Protein AF-A0A2V6IGD4-F1 (afdb_monomer_lite)

Sequence (104 aa):
FHPGSVSILSLASFIYLVIIGAVVGYTAYIWLLRHCEPAKVATYAYVNPIVAVLLGAAFAGETITMRVLIAAALIIGSVAIVITAQQLKAKAEPAISAVIEPAD

Structure (mmCIF, N/CA/C/O backbone):
data_AF-A0A2V6IGD4-F1
#
_entry.id   AF-A0A2V6IGD4-F1
#
loop_
_atom_site.group_PDB
_atom_site.id
_atom_site.type_symbol
_atom_site.label_atom_id
_atom_site.label_alt_id
_atom_site.label_comp_id
_atom_site.label_asym_id
_atom_site.label_entity_id
_atom_site.label_seq_id
_atom_site.pdbx_PDB_ins_code
_atom_site.Cartn_x
_atom_site.Cart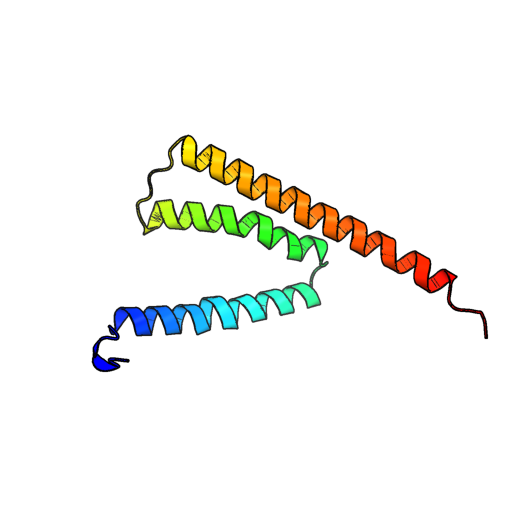n_y
_atom_site.Cartn_z
_atom_site.occupancy
_atom_site.B_iso_or_equiv
_atom_site.auth_seq_id
_atom_site.auth_comp_id
_atom_site.auth_asym_id
_atom_site.auth_atom_id
_atom_site.pdbx_PDB_model_num
ATOM 1 N N . PHE A 1 1 ? 6.502 -9.942 28.107 1.00 59.03 1 PHE A N 1
ATOM 2 C CA . PHE A 1 1 ? 5.393 -10.245 27.180 1.00 59.03 1 PHE A CA 1
ATOM 3 C C . PHE A 1 1 ? 4.205 -10.714 28.008 1.00 59.03 1 PHE A C 1
ATOM 5 O O . PHE A 1 1 ? 4.366 -11.684 28.734 1.00 59.03 1 PHE A O 1
ATOM 12 N N . HIS A 1 2 ? 3.057 -10.031 27.948 1.00 68.38 2 HIS A N 1
ATOM 13 C CA . HIS A 1 2 ? 1.816 -10.471 28.600 1.00 68.38 2 HIS A CA 1
ATOM 14 C C . HIS A 1 2 ? 0.866 -11.012 27.522 1.00 68.38 2 HIS A C 1
ATOM 16 O O . HIS A 1 2 ? 0.079 -10.250 26.974 1.00 68.38 2 HIS A O 1
ATOM 22 N N . PRO A 1 3 ? 0.942 -12.300 27.148 1.00 69.50 3 PRO A N 1
ATOM 23 C CA . PRO A 1 3 ? 0.105 -12.849 26.075 1.00 69.50 3 PRO A CA 1
ATOM 24 C C . PRO A 1 3 ? -1.408 -12.692 26.327 1.00 69.50 3 PRO A C 1
ATOM 26 O O . PRO A 1 3 ? -2.176 -12.640 25.375 1.00 69.50 3 PRO A O 1
ATOM 29 N N . GLY A 1 4 ? -1.835 -12.522 27.585 1.00 73.81 4 GLY A N 1
ATOM 30 C CA . GLY A 1 4 ? -3.231 -12.252 27.947 1.00 73.81 4 GLY A CA 1
ATOM 31 C C . GLY A 1 4 ? -3.744 -10.834 27.647 1.00 73.81 4 GLY A C 1
ATOM 32 O O . GLY A 1 4 ? -4.942 -10.609 27.757 1.00 73.81 4 GLY A O 1
ATOM 33 N N . SER A 1 5 ? -2.887 -9.877 27.263 1.00 80.25 5 SER A N 1
ATOM 34 C CA . SER A 1 5 ? -3.317 -8.515 26.893 1.00 80.25 5 SER A CA 1
ATOM 35 C C . SER A 1 5 ? -3.618 -8.349 25.399 1.00 80.25 5 SER A C 1
ATOM 37 O O . SER A 1 5 ? -3.920 -7.243 24.951 1.00 80.25 5 SER A O 1
ATOM 39 N N . VAL A 1 6 ? -3.509 -9.420 24.605 1.00 87.12 6 VAL A N 1
ATOM 40 C CA . VAL A 1 6 ? -3.869 -9.390 23.183 1.00 87.12 6 VAL A CA 1
ATOM 41 C C . VAL A 1 6 ? -5.388 -9.409 23.067 1.00 87.12 6 VAL A C 1
ATOM 43 O O . VAL A 1 6 ? -6.037 -10.405 23.377 1.00 87.12 6 VAL A O 1
ATOM 46 N N . SER A 1 7 ? -5.962 -8.296 22.613 1.00 92.75 7 SER A N 1
ATOM 47 C CA . SER A 1 7 ? -7.399 -8.230 22.360 1.00 92.75 7 SER A CA 1
ATOM 48 C C . SER A 1 7 ? -7.784 -9.101 21.157 1.00 92.75 7 SER A C 1
ATOM 50 O O . SER A 1 7 ? -7.024 -9.222 20.191 1.00 92.75 7 SER A O 1
ATOM 52 N N . ILE A 1 8 ? -8.997 -9.660 21.181 1.00 93.12 8 ILE A N 1
ATOM 53 C CA . ILE A 1 8 ? -9.571 -10.405 20.046 1.00 93.12 8 ILE A CA 1
ATOM 54 C C . ILE A 1 8 ? -9.583 -9.540 18.780 1.00 93.12 8 ILE A C 1
ATOM 56 O O . ILE A 1 8 ? -9.288 -10.035 17.696 1.00 93.12 8 ILE A O 1
ATOM 60 N N . LEU A 1 9 ? -9.859 -8.240 18.924 1.00 94.06 9 LEU A N 1
ATOM 61 C CA . LEU A 1 9 ? -9.841 -7.292 17.814 1.00 94.06 9 LEU A CA 1
ATOM 62 C C . LEU A 1 9 ? -8.446 -7.186 17.185 1.00 94.06 9 LEU A C 1
ATOM 64 O O . LEU A 1 9 ? -8.321 -7.266 15.969 1.00 94.06 9 LEU A O 1
ATOM 68 N N . SER A 1 10 ? -7.391 -7.057 17.994 1.00 94.38 10 SER A N 1
ATOM 69 C CA . SER A 1 10 ? -6.009 -6.995 17.497 1.00 94.38 10 SER A CA 1
ATOM 70 C C . SER A 1 10 ? -5.613 -8.274 16.761 1.00 94.38 10 SER A C 1
ATOM 72 O O . SER A 1 10 ? -4.988 -8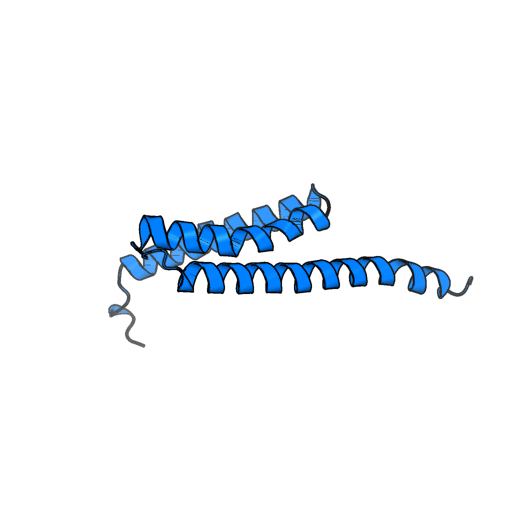.201 15.704 1.00 94.38 10 SER A O 1
ATOM 74 N N . LEU A 1 11 ? -6.006 -9.438 17.289 1.00 95.19 11 LEU A N 1
ATOM 75 C CA . LEU A 1 11 ? -5.747 -10.724 16.644 1.00 95.19 11 LEU A CA 1
ATOM 76 C C . LEU A 1 11 ? -6.509 -10.857 15.316 1.00 95.19 11 LEU A C 1
ATOM 78 O O . LEU A 1 11 ? -5.924 -11.263 14.314 1.00 95.19 11 LEU A O 1
ATOM 82 N N . ALA A 1 12 ? -7.785 -10.469 15.281 1.00 96.62 12 ALA A N 1
ATOM 83 C CA . ALA A 1 12 ? -8.598 -10.491 14.068 1.00 96.62 12 ALA A CA 1
ATOM 84 C C . ALA A 1 12 ? -8.055 -9.532 12.994 1.00 96.62 12 ALA A C 1
ATOM 86 O O . ALA A 1 12 ? -7.911 -9.929 11.838 1.00 96.62 12 ALA A O 1
ATOM 87 N N . SER A 1 13 ? -7.676 -8.307 13.372 1.00 95.81 13 SER A N 1
ATOM 88 C CA . SER A 1 13 ? -7.043 -7.337 12.469 1.00 95.81 13 SER A CA 1
ATOM 89 C C . SER A 1 13 ? -5.711 -7.844 11.919 1.00 95.81 13 SER A C 1
ATOM 91 O O . SER A 1 13 ? -5.420 -7.659 10.738 1.00 95.81 13 SER A O 1
ATOM 93 N N . PHE A 1 14 ? -4.909 -8.522 12.746 1.00 96.69 14 PHE A N 1
ATOM 94 C CA . PHE A 1 14 ? -3.666 -9.147 12.298 1.00 96.69 14 PHE A CA 1
ATOM 95 C C . PHE A 1 14 ? -3.928 -10.244 11.262 1.00 96.69 14 PHE A C 1
ATOM 97 O O . PHE A 1 14 ? -3.336 -10.217 10.185 1.00 96.69 14 PHE A O 1
ATOM 104 N N . ILE A 1 15 ? -4.856 -11.165 11.543 1.00 97.81 15 ILE A N 1
ATOM 105 C CA . ILE A 1 15 ? -5.239 -12.228 10.601 1.00 97.81 15 ILE A CA 1
ATOM 106 C C . ILE A 1 15 ? -5.753 -11.622 9.290 1.00 97.81 15 ILE A C 1
ATOM 108 O O . ILE A 1 15 ? -5.348 -12.057 8.213 1.00 97.81 15 ILE A O 1
ATOM 112 N N . TYR A 1 16 ? -6.588 -10.585 9.367 1.00 96.25 16 TYR A N 1
ATOM 113 C CA . TYR A 1 16 ? -7.079 -9.871 8.193 1.00 96.25 16 TYR A CA 1
ATOM 114 C C . TYR A 1 16 ? -5.935 -9.302 7.341 1.00 96.25 16 TYR A C 1
ATOM 116 O O . TYR A 1 16 ? -5.902 -9.528 6.131 1.00 96.25 16 TYR A O 1
ATOM 124 N N . LEU A 1 17 ? -4.968 -8.613 7.954 1.00 96.44 17 LEU A N 1
ATOM 125 C CA . LEU A 1 17 ? -3.821 -8.055 7.231 1.00 96.44 17 LEU A CA 1
ATOM 126 C C . LEU A 1 17 ? -2.934 -9.141 6.619 1.00 96.44 17 LEU A C 1
ATOM 128 O O . LEU A 1 17 ? -2.462 -8.969 5.497 1.00 96.44 17 LEU A O 1
ATOM 132 N N . VAL A 1 18 ? -2.733 -10.261 7.313 1.00 98.12 18 VAL A N 1
ATOM 133 C CA . VAL A 1 18 ? -1.957 -11.389 6.782 1.00 98.12 18 VAL A CA 1
ATOM 134 C C . VAL A 1 18 ? -2.647 -11.991 5.560 1.00 98.12 18 VAL A C 1
ATOM 136 O O . VAL A 1 18 ? -2.015 -12.155 4.520 1.00 98.12 18 VAL A O 1
ATOM 139 N N . ILE A 1 19 ? -3.940 -12.297 5.649 1.00 98.38 19 ILE A N 1
ATOM 140 C CA . ILE A 1 19 ? -4.647 -12.987 4.566 1.00 98.38 19 ILE A CA 1
ATOM 141 C C . ILE A 1 19 ? -4.946 -12.036 3.405 1.00 98.38 19 ILE A C 1
ATOM 143 O O . ILE A 1 19 ? -4.569 -12.309 2.268 1.00 98.38 19 ILE A O 1
ATOM 147 N N . ILE A 1 20 ? -5.601 -10.909 3.672 1.00 97.06 20 ILE A N 1
ATOM 148 C CA . ILE A 1 20 ? -6.060 -9.996 2.622 1.00 97.06 20 ILE A CA 1
ATOM 149 C C . ILE A 1 20 ? -4.931 -9.067 2.174 1.00 97.06 20 ILE A C 1
ATOM 151 O O . ILE A 1 20 ? -4.652 -8.961 0.981 1.00 97.06 20 ILE A O 1
ATOM 155 N N . GLY A 1 21 ? -4.256 -8.419 3.125 1.00 91.69 21 GLY A N 1
ATOM 156 C CA . GLY A 1 21 ? -3.206 -7.445 2.824 1.00 91.69 21 GLY A CA 1
ATOM 157 C C . GLY A 1 21 ? -1.966 -8.086 2.202 1.00 91.69 21 GLY A C 1
ATOM 158 O O . GLY A 1 21 ? -1.494 -7.632 1.161 1.00 91.69 21 GLY A O 1
ATOM 159 N N . ALA A 1 22 ? -1.452 -9.151 2.820 1.00 95.69 22 ALA A N 1
ATOM 160 C CA . ALA A 1 22 ? -0.225 -9.799 2.375 1.00 95.69 22 ALA A CA 1
ATOM 161 C C . ALA A 1 22 ? -0.487 -10.920 1.363 1.00 95.69 22 ALA A C 1
ATOM 163 O O . ALA A 1 22 ? -0.069 -10.791 0.216 1.00 95.69 22 ALA A O 1
ATOM 164 N N . VAL A 1 23 ? -1.173 -12.005 1.740 1.00 97.88 23 VAL A N 1
ATOM 165 C CA . VAL A 1 23 ? -1.287 -13.197 0.876 1.00 97.88 23 VAL A CA 1
ATOM 166 C C . VAL A 1 23 ? -2.022 -12.875 -0.424 1.00 97.88 23 VAL A C 1
ATOM 168 O O . VAL A 1 23 ? -1.462 -13.076 -1.503 1.00 97.88 23 VAL A O 1
ATOM 171 N N . VAL A 1 24 ? -3.245 -12.346 -0.345 1.00 97.75 24 VAL A N 1
ATOM 172 C CA . VAL A 1 24 ? -4.039 -12.018 -1.540 1.00 97.75 24 VAL A CA 1
ATOM 173 C C . VAL A 1 24 ? -3.385 -10.882 -2.328 1.00 97.75 24 VAL A C 1
ATOM 175 O O . VAL A 1 24 ? -3.164 -11.030 -3.531 1.00 97.75 24 VAL A O 1
ATOM 178 N N . GLY A 1 25 ? -3.014 -9.784 -1.659 1.00 94.75 25 GLY A N 1
ATOM 179 C CA . GLY A 1 25 ? -2.394 -8.621 -2.301 1.00 94.75 25 GLY A CA 1
ATOM 180 C C . GLY A 1 25 ? -1.091 -8.946 -3.039 1.00 94.75 25 GLY A C 1
ATOM 181 O O . GLY A 1 25 ? -0.940 -8.608 -4.215 1.00 94.75 25 GLY A O 1
ATOM 182 N N . TYR A 1 26 ? -0.163 -9.653 -2.391 1.00 94.88 26 TYR A N 1
ATOM 183 C CA . TYR A 1 26 ? 1.118 -10.019 -3.001 1.00 94.88 26 TYR A CA 1
ATOM 184 C C . TYR A 1 26 ? 0.952 -11.044 -4.126 1.00 94.88 26 TYR A C 1
ATOM 186 O O . TYR A 1 26 ? 1.586 -10.921 -5.176 1.00 94.88 26 TYR A O 1
ATOM 194 N N . THR A 1 27 ? 0.060 -12.023 -3.952 1.00 97.50 27 THR A N 1
ATOM 195 C CA . THR A 1 27 ? -0.237 -13.002 -5.007 1.00 97.50 27 THR A CA 1
ATOM 196 C C . THR A 1 27 ? -0.798 -12.312 -6.248 1.00 97.50 27 THR A C 1
ATOM 198 O O . THR A 1 27 ? -0.343 -12.594 -7.356 1.00 97.50 27 THR A O 1
ATOM 201 N N . ALA A 1 28 ? -1.726 -11.365 -6.076 1.00 96.31 28 ALA A N 1
ATOM 202 C CA . ALA A 1 28 ? -2.268 -10.572 -7.176 1.00 96.31 28 ALA A CA 1
ATOM 203 C C . ALA A 1 28 ? -1.183 -9.730 -7.865 1.00 96.31 28 ALA A C 1
ATOM 205 O O . ALA A 1 28 ? -1.133 -9.698 -9.092 1.00 96.31 28 ALA A O 1
ATOM 206 N N . TYR A 1 29 ? -0.277 -9.110 -7.103 1.00 94.31 29 TYR A N 1
ATOM 207 C CA . TYR A 1 29 ? 0.845 -8.345 -7.655 1.00 94.31 29 TYR A CA 1
ATOM 208 C C . TYR A 1 29 ? 1.763 -9.206 -8.535 1.00 94.31 29 TYR A C 1
ATOM 210 O O . TYR A 1 29 ? 2.048 -8.845 -9.678 1.00 94.31 29 TYR A O 1
ATOM 218 N N . ILE A 1 30 ? 2.182 -10.378 -8.044 1.00 95.50 30 ILE A N 1
ATOM 219 C CA . ILE A 1 30 ? 3.024 -11.305 -8.816 1.00 95.50 30 ILE A CA 1
ATOM 220 C C . ILE A 1 30 ? 2.271 -11.860 -10.027 1.00 95.50 30 ILE A C 1
ATOM 222 O O . ILE A 1 30 ? 2.851 -11.988 -11.106 1.00 95.50 30 ILE A O 1
ATOM 226 N N . TRP A 1 31 ? 0.983 -12.170 -9.877 1.00 96.81 31 TRP A N 1
ATOM 227 C CA . TRP A 1 31 ? 0.150 -12.578 -11.003 1.00 96.81 31 TRP A CA 1
ATOM 228 C C . TRP A 1 31 ? 0.096 -11.481 -12.072 1.00 96.81 31 TRP A C 1
ATOM 230 O O . TRP A 1 31 ? 0.293 -11.779 -13.249 1.00 96.81 31 TRP A O 1
ATOM 240 N N . LEU A 1 32 ? -0.069 -10.217 -11.677 1.00 95.50 32 LEU A N 1
ATOM 241 C CA . LEU A 1 32 ? -0.113 -9.090 -12.604 1.00 95.50 32 LEU A CA 1
ATOM 242 C C . LEU A 1 32 ? 1.230 -8.894 -13.315 1.00 95.50 32 LEU A C 1
ATOM 244 O O . LEU A 1 32 ? 1.241 -8.702 -14.524 1.00 95.50 32 LEU A O 1
ATOM 248 N N . LEU A 1 33 ? 2.361 -9.040 -12.619 1.00 94.62 33 LEU A N 1
ATOM 249 C CA . LEU A 1 33 ? 3.688 -8.992 -13.252 1.00 94.62 33 LEU A CA 1
ATOM 250 C C . LEU A 1 33 ? 3.908 -10.095 -14.294 1.00 94.62 33 LEU A C 1
ATOM 252 O O . LEU A 1 33 ? 4.711 -9.918 -15.205 1.00 94.62 33 LEU A O 1
ATOM 256 N N . ARG A 1 34 ? 3.211 -11.230 -14.173 1.00 94.75 34 ARG A N 1
ATOM 257 C CA . ARG A 1 34 ? 3.277 -12.325 -15.154 1.00 94.75 34 ARG A CA 1
ATOM 258 C C . ARG A 1 34 ? 2.379 -12.105 -16.373 1.00 94.75 34 ARG A C 1
ATOM 260 O O . ARG A 1 34 ? 2.641 -12.705 -17.408 1.00 94.75 34 ARG A O 1
ATOM 267 N N . HIS A 1 35 ? 1.332 -11.286 -16.255 1.00 94.25 35 HIS A N 1
ATOM 268 C CA . HIS A 1 35 ? 0.298 -11.131 -17.291 1.00 94.25 35 HIS A CA 1
ATOM 269 C C . HIS A 1 35 ? 0.205 -9.713 -17.871 1.00 94.25 35 HIS A C 1
ATOM 271 O O . HIS A 1 35 ? -0.499 -9.496 -18.854 1.00 94.25 35 HIS A O 1
ATOM 277 N N . CYS A 1 36 ? 0.871 -8.732 -17.269 1.00 93.56 36 CYS A N 1
ATOM 278 C CA . CYS A 1 36 ? 0.845 -7.331 -17.668 1.00 93.56 36 CYS A CA 1
ATOM 279 C C . CYS A 1 36 ? 2.266 -6.776 -17.753 1.00 93.56 36 CYS A C 1
ATOM 281 O O . CYS A 1 36 ? 3.186 -7.238 -17.083 1.00 93.56 36 CYS A O 1
ATOM 283 N N . GLU A 1 37 ? 2.432 -5.723 -18.550 1.00 89.25 37 GLU A N 1
ATOM 284 C CA . GLU A 1 37 ? 3.704 -5.011 -18.640 1.00 89.25 37 GLU A CA 1
ATOM 285 C C . GLU A 1 37 ? 4.085 -4.419 -17.270 1.00 89.25 37 GLU A C 1
ATOM 287 O O . GLU A 1 37 ? 3.241 -3.771 -16.639 1.00 89.25 37 GLU A O 1
ATOM 292 N N . PRO A 1 38 ? 5.352 -4.544 -16.823 1.00 86.50 38 PRO A N 1
ATOM 293 C CA . PRO A 1 38 ? 5.800 -4.023 -15.528 1.00 86.50 38 PRO A CA 1
ATOM 294 C C . PRO A 1 38 ? 5.498 -2.535 -15.326 1.00 86.50 38 PRO A C 1
ATOM 296 O O . PRO A 1 38 ? 5.209 -2.104 -14.212 1.00 86.50 38 PRO A O 1
ATOM 299 N N . ALA A 1 39 ? 5.500 -1.757 -16.413 1.00 85.38 39 ALA A N 1
ATOM 300 C CA . ALA A 1 39 ? 5.143 -0.345 -16.384 1.00 85.38 39 ALA A CA 1
ATOM 301 C C . ALA A 1 39 ? 3.699 -0.108 -15.913 1.00 85.38 39 ALA A C 1
ATOM 303 O O . ALA A 1 39 ? 3.469 0.788 -15.103 1.00 85.38 39 ALA A O 1
ATOM 304 N N . LYS A 1 40 ? 2.746 -0.937 -16.365 1.00 86.94 40 LYS A N 1
ATOM 305 C CA . LYS A 1 40 ? 1.339 -0.891 -15.936 1.00 86.94 40 LYS A CA 1
ATOM 306 C C . LYS A 1 40 ? 1.183 -1.385 -14.510 1.00 86.94 40 LYS A C 1
ATOM 308 O O . LYS A 1 40 ? 0.436 -0.799 -13.741 1.00 86.94 40 LYS A O 1
ATOM 313 N N . VAL A 1 41 ? 1.907 -2.437 -14.136 1.00 90.88 41 VAL A N 1
ATOM 314 C CA . VAL A 1 41 ? 1.849 -2.938 -12.761 1.00 90.88 41 VAL A CA 1
ATOM 315 C C . VAL A 1 41 ? 2.328 -1.869 -11.790 1.00 90.88 41 VAL A C 1
ATOM 317 O O . VAL A 1 41 ? 1.633 -1.604 -10.819 1.00 90.88 41 VAL A O 1
ATOM 320 N N . ALA A 1 42 ? 3.436 -1.188 -12.090 1.00 87.38 42 ALA A N 1
ATOM 321 C CA . ALA A 1 42 ? 4.021 -0.144 -11.250 1.00 87.38 42 ALA A CA 1
ATOM 322 C C . ALA A 1 42 ? 3.101 1.066 -11.002 1.00 87.38 42 ALA A C 1
ATOM 324 O O . ALA A 1 42 ? 3.287 1.762 -10.002 1.00 87.38 42 ALA A O 1
ATOM 325 N N . THR A 1 43 ? 2.078 1.302 -11.835 1.00 86.69 43 THR A N 1
ATOM 326 C CA . THR A 1 43 ? 1.130 2.399 -11.585 1.00 86.69 43 THR A CA 1
ATOM 327 C C . THR A 1 43 ? 0.307 2.187 -10.315 1.00 86.69 43 THR A C 1
ATOM 329 O O . THR A 1 43 ? -0.231 3.158 -9.784 1.00 86.69 43 THR A O 1
ATOM 332 N N . TYR A 1 44 ? 0.235 0.958 -9.780 1.00 87.69 44 TYR A N 1
ATOM 333 C CA . TYR A 1 44 ? -0.434 0.669 -8.504 1.00 87.69 44 TYR A CA 1
ATOM 334 C C . TYR A 1 44 ? 0.093 1.537 -7.352 1.00 87.69 44 TYR A C 1
ATOM 336 O O . TYR A 1 44 ? -0.670 1.982 -6.497 1.00 87.69 44 TYR A O 1
ATOM 344 N N . ALA A 1 45 ? 1.390 1.846 -7.358 1.00 86.88 45 ALA A N 1
ATOM 345 C CA . ALA A 1 45 ? 2.019 2.636 -6.315 1.00 86.88 45 ALA A CA 1
ATOM 346 C C . ALA A 1 45 ? 1.546 4.098 -6.316 1.00 86.88 45 ALA A C 1
ATOM 348 O O . ALA A 1 45 ? 1.559 4.736 -5.267 1.00 86.88 45 ALA A O 1
ATOM 349 N N . TYR A 1 46 ? 1.068 4.614 -7.455 1.00 86.44 46 TYR A N 1
ATOM 350 C CA . TYR A 1 46 ? 0.422 5.930 -7.529 1.00 86.44 46 TYR A CA 1
ATOM 351 C C . TYR A 1 46 ? -0.992 5.915 -6.950 1.00 86.44 46 TYR A C 1
ATOM 353 O O . TYR A 1 46 ? -1.462 6.921 -6.425 1.00 86.44 46 TYR A O 1
ATOM 361 N N . VAL A 1 47 ? -1.662 4.766 -7.022 1.00 87.88 47 VAL A N 1
ATOM 362 C CA . VAL A 1 47 ? -3.040 4.595 -6.555 1.00 87.88 47 VAL A CA 1
ATOM 363 C C . VAL A 1 47 ? -3.090 4.363 -5.041 1.00 87.88 47 VAL A C 1
ATOM 365 O O . VAL A 1 47 ? -3.998 4.867 -4.383 1.00 87.88 47 VAL A O 1
ATOM 368 N N . ASN A 1 48 ? -2.098 3.676 -4.462 1.00 89.75 48 ASN A N 1
ATOM 369 C CA . ASN A 1 48 ? -2.079 3.332 -3.034 1.00 89.75 48 ASN A CA 1
ATOM 370 C C . ASN A 1 48 ? -2.262 4.538 -2.083 1.00 89.75 48 ASN A C 1
ATOM 372 O O . ASN A 1 48 ? -3.132 4.454 -1.213 1.00 89.75 48 ASN A O 1
ATOM 376 N N . PRO A 1 49 ? -1.529 5.666 -2.220 1.00 88.19 49 PRO A N 1
ATOM 377 C CA . PRO A 1 49 ? -1.731 6.836 -1.362 1.00 88.19 49 PRO A CA 1
ATOM 378 C C . PRO A 1 49 ? -3.140 7.426 -1.468 1.00 88.19 49 PRO A C 1
ATOM 380 O O . PRO A 1 49 ? -3.715 7.833 -0.462 1.00 88.19 49 PRO A O 1
ATOM 383 N N . ILE A 1 50 ? -3.715 7.442 -2.675 1.00 88.69 50 ILE A N 1
ATOM 384 C CA . ILE A 1 50 ? -5.068 7.960 -2.915 1.00 88.69 50 ILE A CA 1
ATOM 385 C C . ILE A 1 50 ? -6.088 7.081 -2.191 1.00 88.69 50 ILE A C 1
ATOM 387 O O . ILE A 1 50 ? -6.922 7.588 -1.444 1.00 88.69 50 ILE A O 1
ATOM 391 N N . VAL A 1 51 ? -5.988 5.760 -2.363 1.00 91.81 51 VAL A N 1
ATOM 392 C CA . VAL A 1 51 ? -6.876 4.797 -1.699 1.00 91.81 51 VAL A CA 1
ATOM 393 C C . VAL A 1 51 ? -6.755 4.903 -0.180 1.00 91.81 51 VAL A C 1
ATOM 395 O O . VAL A 1 51 ? -7.776 4.919 0.500 1.00 91.81 51 VAL A O 1
ATOM 398 N N . ALA A 1 52 ? -5.542 5.043 0.360 1.00 89.94 52 ALA A N 1
ATOM 399 C CA . ALA A 1 52 ? -5.329 5.196 1.797 1.00 89.94 52 ALA A CA 1
ATOM 400 C C . ALA A 1 52 ? -6.039 6.439 2.363 1.00 89.94 52 ALA A C 1
ATOM 402 O O . ALA A 1 52 ? -6.761 6.321 3.350 1.00 89.94 52 ALA A O 1
ATOM 403 N N . VAL A 1 53 ? -5.896 7.602 1.715 1.00 89.19 53 VAL A N 1
ATOM 404 C CA . VAL A 1 53 ? -6.560 8.848 2.145 1.00 89.19 53 VAL A CA 1
ATOM 405 C C . VAL A 1 53 ? -8.081 8.735 2.043 1.00 89.19 53 VAL A C 1
ATOM 407 O O . VAL A 1 53 ? -8.789 9.159 2.952 1.00 89.19 53 VAL A O 1
ATOM 410 N N . LEU A 1 54 ? -8.601 8.142 0.964 1.00 91.12 54 LEU A N 1
ATOM 411 C CA . LEU A 1 54 ? -10.045 7.955 0.797 1.00 91.12 54 LEU A CA 1
ATOM 412 C C . LEU A 1 54 ? -10.625 7.009 1.852 1.00 91.12 54 LEU A C 1
ATOM 414 O O . LEU A 1 54 ? -11.688 7.290 2.402 1.00 91.12 54 LEU A O 1
ATOM 418 N N . LEU A 1 55 ? -9.929 5.912 2.162 1.00 92.88 55 LEU A N 1
ATOM 419 C CA . LEU A 1 55 ? -10.343 4.990 3.217 1.00 92.88 55 LEU A CA 1
ATOM 420 C C . LEU A 1 55 ? -10.252 5.640 4.605 1.00 92.88 55 LEU A C 1
ATOM 422 O O . LEU A 1 55 ? -11.158 5.446 5.412 1.00 92.88 55 LEU A O 1
ATOM 426 N N . GLY A 1 56 ? -9.219 6.442 4.873 1.00 91.75 56 GLY A N 1
ATOM 427 C CA . GLY A 1 56 ? -9.103 7.223 6.109 1.00 91.75 56 GLY A CA 1
ATOM 428 C C . GLY A 1 56 ? -10.255 8.219 6.272 1.00 91.75 56 GLY A C 1
ATOM 429 O O . GLY A 1 56 ? -10.931 8.239 7.301 1.00 91.75 56 GLY A O 1
ATOM 430 N N . ALA A 1 57 ? -10.582 8.959 5.214 1.00 91.25 57 ALA A N 1
ATOM 431 C CA . ALA A 1 57 ? -11.714 9.880 5.222 1.00 91.25 57 ALA A CA 1
ATOM 432 C C . ALA A 1 57 ? -13.064 9.160 5.401 1.00 91.25 57 ALA A C 1
ATOM 434 O O . ALA A 1 57 ? -13.907 9.613 6.174 1.00 91.25 57 ALA A O 1
ATOM 435 N N . ALA A 1 58 ? -13.270 8.026 4.721 1.00 93.50 58 ALA A N 1
ATOM 436 C CA . ALA A 1 58 ? -14.544 7.306 4.728 1.00 93.50 58 ALA A CA 1
ATOM 437 C C . ALA A 1 58 ? -14.783 6.468 5.995 1.00 93.50 58 ALA A C 1
ATOM 439 O O . ALA A 1 58 ? -15.907 6.426 6.491 1.00 93.50 58 ALA A O 1
ATOM 440 N N . PHE A 1 59 ? -13.755 5.790 6.511 1.00 93.69 59 PHE A N 1
ATOM 441 C CA . PHE A 1 59 ? -13.893 4.825 7.610 1.00 93.69 59 PHE A CA 1
ATOM 442 C C . PHE A 1 59 ? -13.316 5.322 8.935 1.00 93.69 59 PHE A C 1
ATOM 444 O O . PHE A 1 59 ? -13.846 4.968 9.986 1.00 93.69 59 PHE A O 1
ATOM 451 N N . ALA A 1 60 ? -12.254 6.133 8.910 1.00 90.56 60 ALA A N 1
ATOM 452 C CA . ALA A 1 60 ? -11.666 6.712 10.122 1.00 90.56 60 ALA A CA 1
ATOM 453 C 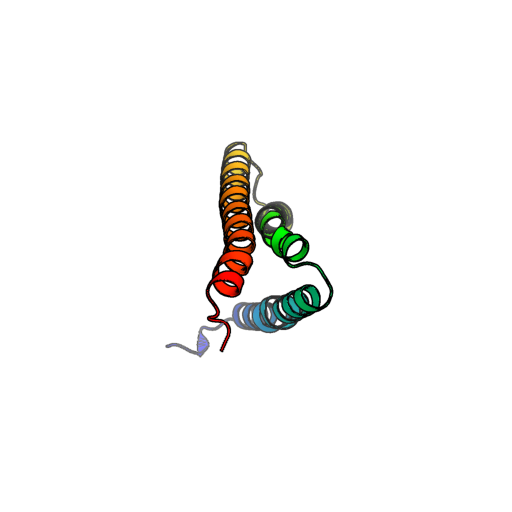C . ALA A 1 60 ? -12.221 8.112 10.448 1.00 90.56 60 ALA A C 1
ATOM 455 O O . ALA A 1 60 ? -11.902 8.667 11.499 1.00 90.56 60 ALA A O 1
ATOM 456 N N . GLY A 1 61 ? -13.078 8.671 9.582 1.00 88.44 61 GLY A N 1
ATOM 457 C CA . GLY A 1 61 ? -13.701 9.983 9.779 1.00 88.44 61 GLY A CA 1
ATOM 458 C C . GLY A 1 61 ? -12.724 11.151 9.634 1.00 88.44 61 GLY A C 1
ATOM 459 O O . GLY A 1 61 ? -12.961 12.230 10.181 1.00 88.44 61 GLY A O 1
ATOM 460 N N . GLU A 1 62 ? -11.610 10.947 8.928 1.00 88.56 62 GLU A N 1
ATOM 461 C CA . GLU A 1 62 ? -10.605 11.988 8.732 1.00 88.56 62 GLU A CA 1
ATOM 462 C C . GLU A 1 62 ? -11.159 13.131 7.875 1.00 88.56 62 GLU A C 1
ATOM 464 O O . GLU A 1 62 ? -11.635 12.945 6.753 1.00 88.56 62 GLU A O 1
ATOM 469 N N . THR A 1 63 ? -11.083 14.355 8.395 1.00 89.19 63 THR A N 1
ATOM 470 C CA . THR A 1 63 ? -11.537 15.538 7.664 1.00 89.19 63 THR A CA 1
ATOM 471 C C . THR A 1 63 ? -10.502 15.914 6.610 1.00 89.19 63 THR A C 1
ATOM 473 O O . THR A 1 63 ? -9.358 16.247 6.934 1.00 89.19 63 THR A O 1
ATOM 476 N N . ILE A 1 64 ? -10.900 15.911 5.335 1.00 87.38 64 ILE A N 1
ATOM 477 C CA . ILE A 1 64 ? -10.015 16.336 4.246 1.00 87.38 64 ILE A CA 1
ATOM 478 C C . ILE A 1 64 ? -9.870 17.857 4.291 1.00 87.38 64 ILE A C 1
ATOM 480 O O . ILE A 1 64 ? -10.698 18.614 3.790 1.00 87.38 64 ILE A O 1
ATOM 484 N N . THR A 1 65 ? -8.794 18.305 4.930 1.00 91.44 65 THR A N 1
ATOM 485 C CA . THR A 1 65 ? -8.403 19.716 4.980 1.00 91.44 65 THR A CA 1
ATOM 486 C C . THR A 1 65 ? -7.464 20.062 3.826 1.00 91.44 65 THR A C 1
ATOM 488 O O . THR A 1 65 ? -6.835 19.189 3.225 1.00 91.44 65 THR A O 1
ATOM 491 N N . MET A 1 66 ? -7.276 21.358 3.559 1.00 92.06 66 MET A N 1
ATOM 492 C CA . MET A 1 66 ? -6.300 21.827 2.564 1.00 92.06 66 MET A CA 1
ATOM 493 C C . MET A 1 66 ? -4.882 21.288 2.833 1.00 92.06 66 MET A C 1
ATOM 495 O O . MET A 1 66 ? -4.142 20.975 1.905 1.00 92.06 66 MET A O 1
ATOM 499 N N . ARG A 1 67 ? -4.509 21.109 4.108 1.00 92.94 67 ARG A N 1
ATOM 500 C CA . ARG A 1 67 ? -3.216 20.524 4.490 1.00 92.94 67 ARG A CA 1
ATOM 501 C C . ARG A 1 67 ? -3.086 19.068 4.033 1.00 92.94 67 ARG A C 1
ATOM 503 O O . ARG A 1 67 ? -2.025 18.694 3.543 1.00 92.94 67 ARG A O 1
ATOM 510 N N . VAL A 1 68 ? -4.149 18.271 4.167 1.00 89.19 68 VAL A N 1
ATOM 511 C CA . VAL A 1 68 ? -4.183 16.874 3.698 1.00 89.19 68 VAL A CA 1
ATOM 512 C C . VAL A 1 68 ? -4.049 16.822 2.180 1.00 89.19 68 VAL A C 1
ATOM 514 O O . VAL A 1 68 ? -3.278 16.015 1.672 1.00 89.19 68 VAL A O 1
ATOM 517 N N . LEU A 1 69 ? -4.715 17.726 1.457 1.00 88.69 69 LEU A N 1
ATOM 51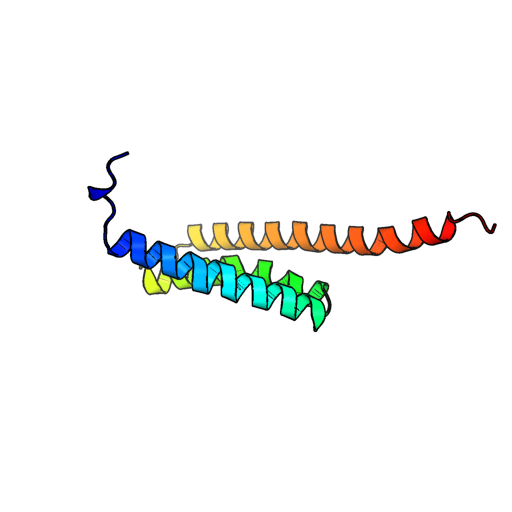8 C CA . LEU A 1 69 ? -4.607 17.806 -0.003 1.00 88.69 69 LEU A CA 1
ATOM 519 C C . LEU A 1 69 ? -3.183 18.147 -0.463 1.00 88.69 69 LEU A C 1
ATOM 521 O O . LEU A 1 69 ? -2.661 17.494 -1.364 1.00 88.69 69 LEU A O 1
ATOM 525 N N . ILE A 1 70 ? -2.530 19.120 0.182 1.00 93.94 70 ILE A N 1
ATOM 526 C CA . ILE A 1 70 ? -1.136 19.479 -0.125 1.00 93.94 70 ILE A CA 1
ATOM 527 C C . ILE A 1 70 ? -0.198 18.302 0.177 1.00 93.94 70 ILE A C 1
ATOM 529 O O . ILE A 1 70 ? 0.653 17.968 -0.646 1.00 93.94 70 ILE A O 1
ATOM 533 N N . ALA A 1 71 ? -0.366 17.640 1.325 1.00 90.06 71 ALA A N 1
ATOM 534 C CA . ALA A 1 71 ? 0.432 16.469 1.682 1.00 90.06 71 ALA A CA 1
ATOM 535 C C . ALA A 1 71 ? 0.231 15.314 0.686 1.00 90.06 71 ALA A C 1
ATOM 537 O O . ALA A 1 71 ? 1.209 14.730 0.223 1.00 90.06 71 ALA A O 1
ATOM 538 N N . ALA A 1 72 ? -1.015 15.025 0.300 1.00 88.56 72 ALA A N 1
ATOM 539 C CA . ALA A 1 72 ? -1.335 14.007 -0.696 1.00 88.56 72 ALA A CA 1
ATOM 540 C C . ALA A 1 72 ? -0.689 14.324 -2.054 1.0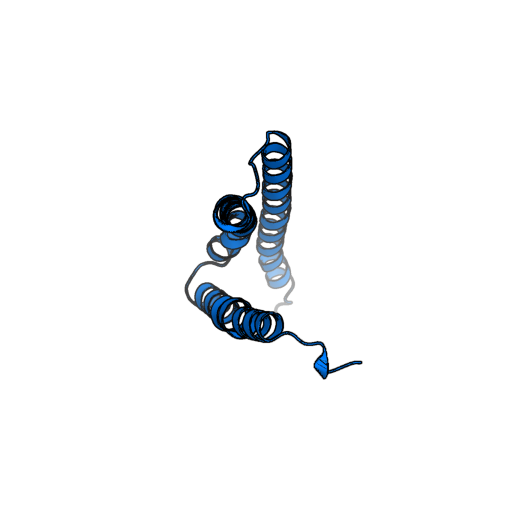0 88.56 72 ALA A C 1
ATOM 542 O O . ALA A 1 72 ? -0.068 13.445 -2.649 1.00 88.56 72 ALA A O 1
ATOM 543 N N . ALA A 1 73 ? -0.752 15.580 -2.509 1.00 90.31 73 ALA A N 1
ATOM 544 C CA . ALA A 1 73 ? -0.108 16.012 -3.749 1.00 90.31 73 ALA A CA 1
ATOM 545 C C . ALA A 1 73 ? 1.420 15.824 -3.707 1.00 90.31 73 ALA A C 1
ATOM 547 O O . ALA A 1 73 ? 2.002 15.313 -4.664 1.00 90.31 73 ALA A O 1
ATOM 548 N N . LEU A 1 74 ? 2.067 16.170 -2.588 1.00 93.50 74 LEU A N 1
ATOM 549 C CA . LEU A 1 74 ? 3.509 15.976 -2.401 1.00 93.50 74 LEU A CA 1
ATOM 550 C C . LEU A 1 74 ? 3.908 14.495 -2.383 1.00 93.50 74 LEU A C 1
ATOM 552 O O . LEU A 1 74 ? 4.917 14.126 -2.990 1.00 93.50 74 LEU A O 1
ATOM 556 N N . ILE A 1 75 ? 3.124 13.643 -1.715 1.00 90.25 75 ILE A N 1
ATOM 557 C CA . ILE A 1 75 ? 3.370 12.196 -1.657 1.00 90.25 75 ILE A CA 1
ATOM 558 C C . ILE A 1 75 ? 3.229 11.591 -3.054 1.00 90.25 75 ILE A C 1
ATOM 560 O O . ILE A 1 75 ? 4.157 10.939 -3.530 1.00 90.25 75 ILE A O 1
ATOM 564 N N . ILE A 1 76 ? 2.108 11.843 -3.736 1.00 88.75 76 ILE A N 1
ATOM 565 C CA . ILE A 1 76 ? 1.849 11.311 -5.080 1.00 88.75 76 ILE A CA 1
ATOM 566 C C . ILE A 1 76 ? 2.921 11.802 -6.058 1.00 88.75 76 ILE A C 1
ATOM 568 O O . ILE A 1 76 ? 3.476 10.993 -6.800 1.00 88.75 76 ILE A O 1
ATOM 572 N N . GLY A 1 77 ? 3.271 13.092 -6.020 1.00 91.31 77 GLY A N 1
ATOM 573 C CA . GLY A 1 77 ? 4.322 13.665 -6.862 1.00 91.31 77 GLY A CA 1
ATOM 574 C C . GLY A 1 77 ? 5.697 13.038 -6.611 1.00 91.31 77 GLY A C 1
ATOM 575 O O . GLY A 1 77 ? 6.398 12.694 -7.560 1.00 91.31 77 GLY A O 1
ATOM 576 N N . SER A 1 78 ? 6.065 12.809 -5.348 1.00 90.12 78 SER A N 1
ATOM 577 C CA . SER A 1 78 ? 7.331 12.145 -5.004 1.00 90.12 78 SER A CA 1
ATOM 578 C C . SER A 1 78 ? 7.374 10.705 -5.515 1.00 90.12 78 SER A C 1
ATOM 580 O O . SER A 1 78 ? 8.354 10.300 -6.140 1.00 90.12 78 SER A O 1
ATOM 582 N N . VAL A 1 79 ? 6.299 9.938 -5.303 1.00 86.69 79 VAL A N 1
ATOM 583 C CA . VAL A 1 79 ? 6.196 8.554 -5.793 1.00 86.69 79 VAL A CA 1
ATOM 584 C C . VAL A 1 79 ? 6.261 8.525 -7.324 1.00 86.69 79 VAL A C 1
ATOM 586 O O . VAL A 1 79 ? 7.012 7.720 -7.876 1.00 86.69 79 VAL A O 1
ATOM 589 N N . ALA A 1 80 ? 5.557 9.440 -8.005 1.00 87.69 80 ALA A N 1
ATOM 590 C CA . ALA A 1 80 ? 5.602 9.630 -9.461 1.00 87.69 80 ALA A CA 1
ATOM 591 C C . ALA A 1 80 ? 7.021 9.819 -9.990 1.00 87.69 80 ALA A C 1
ATOM 593 O O . ALA A 1 80 ? 7.434 9.119 -10.918 1.00 87.69 80 ALA A O 1
ATOM 594 N N . ILE A 1 81 ? 7.784 10.715 -9.371 1.00 90.38 81 ILE A N 1
ATOM 595 C CA . ILE A 1 81 ? 9.166 10.990 -9.770 1.00 90.38 81 ILE A CA 1
ATOM 596 C C . ILE A 1 81 ? 10.043 9.749 -9.573 1.00 90.38 81 ILE A C 1
ATOM 598 O O . ILE A 1 81 ? 10.740 9.341 -10.503 1.00 90.38 81 ILE A O 1
ATOM 602 N N . VAL A 1 82 ? 9.994 9.127 -8.392 1.00 86.88 82 VAL A N 1
ATOM 603 C CA . VAL A 1 82 ? 10.864 7.991 -8.045 1.00 86.88 8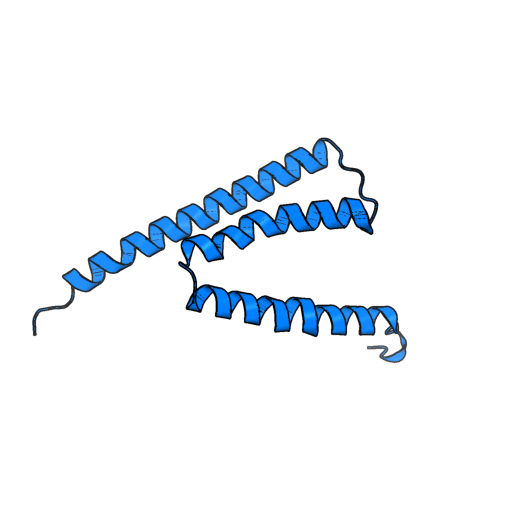2 VAL A CA 1
ATOM 604 C C . VAL A 1 82 ? 10.622 6.796 -8.965 1.00 86.88 82 VAL A C 1
ATOM 606 O O . VAL A 1 82 ? 11.576 6.236 -9.507 1.00 86.88 82 VAL A O 1
ATOM 609 N N . ILE A 1 83 ? 9.363 6.411 -9.176 1.00 84.69 83 ILE A N 1
ATOM 610 C CA . ILE A 1 83 ? 9.033 5.224 -9.974 1.00 84.69 83 ILE A CA 1
ATOM 611 C C . ILE A 1 83 ? 9.332 5.461 -11.452 1.00 84.69 83 ILE A C 1
ATOM 613 O O . ILE A 1 83 ? 9.924 4.597 -12.100 1.00 84.69 83 ILE A O 1
ATOM 617 N N . THR A 1 84 ? 9.006 6.642 -11.980 1.00 83.12 84 THR A N 1
ATOM 618 C CA . THR A 1 84 ? 9.323 6.980 -13.375 1.00 83.12 84 THR A CA 1
ATOM 619 C C . THR A 1 84 ? 10.836 6.979 -13.608 1.00 83.12 84 THR A C 1
ATOM 621 O O . THR A 1 84 ? 11.308 6.404 -14.589 1.00 83.12 84 THR A O 1
ATOM 624 N N . ALA A 1 85 ? 11.623 7.537 -12.684 1.00 84.75 85 ALA A N 1
ATOM 625 C CA . ALA A 1 85 ? 13.082 7.523 -12.780 1.00 84.75 85 ALA A CA 1
ATOM 626 C C . ALA A 1 85 ? 13.666 6.096 -12.753 1.00 84.75 85 ALA A C 1
ATOM 628 O O . ALA A 1 85 ? 14.553 5.775 -13.547 1.00 84.75 85 ALA A O 1
ATOM 629 N N . GLN A 1 86 ? 13.148 5.219 -11.887 1.00 80.88 86 GLN A N 1
ATOM 630 C CA . GLN A 1 86 ? 13.577 3.816 -11.819 1.00 80.88 86 GLN A CA 1
ATOM 631 C C . GLN A 1 86 ? 13.252 3.046 -13.105 1.00 80.88 86 GLN A C 1
ATOM 633 O O . GLN A 1 86 ? 14.084 2.272 -13.579 1.00 80.88 86 GLN A O 1
ATOM 638 N N . GLN A 1 87 ? 12.084 3.290 -13.705 1.00 78.56 87 GLN A N 1
ATOM 639 C CA . GLN A 1 87 ? 11.701 2.679 -14.982 1.00 78.56 87 GLN A CA 1
ATOM 640 C C . GLN A 1 87 ? 12.604 3.119 -16.137 1.00 78.56 87 GLN A C 1
ATOM 642 O O . GLN A 1 87 ? 13.016 2.285 -16.946 1.00 78.56 87 GLN A O 1
ATOM 647 N N . LEU A 1 88 ? 12.940 4.411 -16.210 1.00 79.50 88 LEU A N 1
ATOM 648 C CA . LEU A 1 88 ? 13.852 4.933 -17.232 1.00 79.50 88 LEU A CA 1
ATOM 649 C C . LEU A 1 88 ? 15.246 4.306 -17.112 1.00 79.50 88 LEU A C 1
ATOM 651 O O . LEU A 1 88 ? 15.823 3.911 -18.125 1.00 79.50 88 LEU A O 1
ATOM 655 N N . LYS A 1 89 ? 15.755 4.147 -15.884 1.00 76.38 89 LYS A N 1
ATOM 656 C CA . LYS A 1 89 ? 17.043 3.489 -15.632 1.00 76.38 89 LYS A CA 1
ATOM 657 C C . LYS A 1 89 ? 17.018 2.007 -16.032 1.00 76.38 89 LYS A C 1
ATOM 659 O O . LYS A 1 89 ? 17.876 1.569 -16.793 1.00 76.38 89 LYS A O 1
ATOM 664 N N . ALA A 1 90 ? 15.995 1.264 -15.603 1.00 73.00 90 ALA A N 1
ATOM 665 C CA . ALA A 1 90 ? 15.840 -0.159 -15.914 1.00 73.00 90 ALA A CA 1
ATOM 666 C C . ALA A 1 90 ? 15.719 -0.445 -17.424 1.00 73.00 90 ALA A C 1
ATOM 668 O O . ALA A 1 90 ? 16.109 -1.517 -17.878 1.00 73.00 90 ALA A O 1
ATOM 669 N N . LYS A 1 91 ? 15.206 0.509 -18.213 1.00 69.12 91 LYS A N 1
ATOM 670 C CA . LYS A 1 91 ? 15.122 0.407 -19.678 1.00 69.12 91 LYS A CA 1
ATOM 671 C C . LYS A 1 91 ? 16.440 0.741 -20.396 1.00 69.12 91 LYS A C 1
ATOM 673 O O . LYS A 1 91 ? 16.620 0.301 -21.527 1.00 69.12 91 LYS A O 1
ATOM 678 N N . ALA A 1 92 ? 17.340 1.510 -19.782 1.00 68.56 92 ALA A N 1
ATOM 679 C CA . ALA A 1 92 ? 18.627 1.899 -20.374 1.00 68.56 92 ALA A CA 1
ATOM 680 C C . ALA A 1 92 ? 19.727 0.834 -20.183 1.00 68.56 92 ALA A C 1
ATOM 682 O O . ALA A 1 92 ? 20.579 0.657 -21.050 1.00 68.56 92 ALA A O 1
ATOM 683 N N . GLU A 1 93 ? 19.679 0.091 -19.076 1.00 63.66 93 GLU A N 1
ATOM 684 C CA . GLU A 1 93 ? 20.641 -0.965 -18.721 1.00 63.66 93 GLU A CA 1
ATOM 685 C C . GLU A 1 93 ? 20.626 -2.275 -19.568 1.00 63.66 93 GLU A C 1
ATOM 687 O O . GLU A 1 93 ? 21.669 -2.923 -19.612 1.00 63.66 93 GLU A O 1
ATOM 692 N N . PRO A 1 94 ? 19.571 -2.685 -20.315 1.00 62.81 94 PRO A N 1
ATOM 693 C CA . PRO A 1 94 ? 19.584 -3.936 -21.089 1.00 62.81 94 PRO A CA 1
ATOM 694 C C . PRO A 1 94 ? 20.431 -3.882 -22.372 1.00 62.81 94 PRO A C 1
ATOM 696 O O . PRO A 1 94 ? 20.809 -4.924 -22.897 1.00 62.81 94 PRO A O 1
ATOM 699 N N . ALA A 1 95 ? 20.711 -2.690 -22.909 1.00 60.38 95 ALA A N 1
ATOM 700 C CA . ALA A 1 95 ? 21.353 -2.545 -24.220 1.00 60.38 95 ALA A CA 1
ATOM 701 C C . ALA A 1 95 ? 22.889 -2.483 -24.156 1.00 60.38 95 ALA A C 1
ATOM 703 O O . ALA A 1 95 ? 23.547 -2.776 -25.147 1.00 60.38 95 ALA A O 1
ATOM 704 N N . ILE A 1 96 ? 23.471 -2.115 -23.009 1.00 59.59 96 ILE A N 1
ATOM 705 C CA . ILE A 1 96 ? 24.929 -1.964 -22.873 1.00 59.59 96 ILE A CA 1
ATOM 706 C C . ILE A 1 96 ? 25.597 -3.322 -22.610 1.00 59.59 96 ILE A C 1
ATOM 708 O O . ILE A 1 96 ? 26.639 -3.606 -23.191 1.00 59.59 96 ILE A O 1
ATOM 712 N N . SER A 1 97 ? 24.982 -4.202 -21.813 1.00 60.50 97 SER A N 1
ATOM 713 C CA . SER A 1 97 ? 25.542 -5.530 -21.515 1.00 60.50 97 SER A CA 1
ATOM 714 C C . SER A 1 97 ? 25.553 -6.477 -22.721 1.00 60.50 97 SER A C 1
ATOM 716 O O . SER A 1 97 ? 26.492 -7.248 -22.858 1.00 60.50 97 SER A O 1
ATOM 718 N N . ALA A 1 98 ? 24.578 -6.371 -23.632 1.00 59.34 98 ALA A N 1
ATOM 719 C CA . ALA A 1 98 ? 24.524 -7.179 -24.859 1.00 59.34 98 ALA A CA 1
ATOM 720 C C . ALA A 1 98 ? 25.557 -6.757 -25.926 1.00 59.34 98 ALA A C 1
ATOM 722 O O . ALA A 1 98 ? 25.818 -7.502 -26.862 1.00 59.34 98 ALA A O 1
ATOM 723 N N . VAL A 1 99 ? 26.142 -5.560 -25.800 1.00 62.44 99 VAL A N 1
ATOM 724 C CA . VAL A 1 99 ? 27.212 -5.061 -26.685 1.00 62.44 99 VAL A CA 1
ATOM 725 C C . VAL A 1 99 ? 28.605 -5.392 -26.125 1.00 62.44 99 VAL A C 1
ATOM 727 O O . VAL A 1 99 ? 29.591 -5.314 -26.850 1.00 62.44 99 VAL A O 1
ATOM 730 N N . ILE A 1 100 ? 28.696 -5.767 -24.842 1.00 64.56 100 ILE A N 1
ATOM 731 C CA . ILE A 1 100 ? 29.957 -6.073 -24.146 1.00 64.56 100 ILE A CA 1
ATOM 732 C C . ILE A 1 100 ? 30.224 -7.588 -24.077 1.00 64.56 100 ILE A C 1
ATOM 734 O O . ILE A 1 100 ? 31.322 -7.976 -23.694 1.00 64.56 100 ILE A O 1
ATOM 738 N N . GLU A 1 101 ? 29.282 -8.451 -24.477 1.00 66.50 101 GLU A N 1
ATOM 739 C CA . GLU A 1 101 ? 29.568 -9.883 -24.629 1.00 66.50 101 GLU A CA 1
ATOM 740 C C . GLU A 1 101 ? 30.632 -10.049 -25.735 1.00 66.50 101 GLU A C 1
ATOM 742 O O . GLU A 1 101 ? 30.363 -9.698 -26.890 1.00 66.50 101 GLU A O 1
ATOM 747 N N . PRO A 1 102 ? 31.871 -10.475 -25.407 1.00 65.44 102 PRO A N 1
ATOM 748 C CA . PRO A 1 102 ? 32.867 -10.737 -26.429 1.00 65.44 102 PRO A CA 1
ATOM 749 C C . PRO A 1 102 ? 32.343 -11.896 -27.275 1.00 65.44 102 PRO A C 1
ATOM 751 O O . PRO A 1 102 ? 31.853 -12.894 -26.754 1.00 65.44 102 PRO A O 1
ATOM 754 N N . ALA A 1 103 ? 32.374 -11.706 -28.591 1.00 64.94 103 ALA A N 1
ATOM 755 C CA . ALA A 1 103 ? 32.088 -12.758 -29.548 1.00 64.94 103 ALA A CA 1
ATOM 756 C C . ALA A 1 103 ? 33.177 -13.834 -29.420 1.00 64.94 103 ALA A C 1
ATOM 758 O O . ALA A 1 103 ? 34.219 -13.730 -30.071 1.00 64.94 103 ALA A O 1
ATOM 759 N N . ASP A 1 104 ? 32.942 -14.801 -28.538 1.00 60.34 104 ASP A N 1
ATOM 760 C CA . ASP A 1 104 ? 33.723 -16.030 -28.414 1.00 60.34 104 ASP A CA 1
ATOM 761 C C . ASP A 1 104 ? 33.230 -17.077 -29.429 1.00 60.34 104 ASP A C 1
ATOM 763 O O . ASP A 1 104 ? 31.999 -17.316 -29.507 1.00 60.34 104 ASP A O 1
#

Secondary structure (DSSP, 8-state):
--GGG--HHHHHHHHHIIIIIIIIHHHHHHHHHHHS-HHHHHTHHHHHHHHHHHHHHHHS-----HHHHHHHHHHHHHHHHHHHHHHHHHHHTHHHHHHHS---

Foldseek 3Di:
DPPVPCDPVNVVVVVCCVVVVPVVVVVVLVVCVVVDPVVVSLCVLLVVLVVVVVCCCPPVVDDDDPVNVVVSCVSSVVSVVVSVVVVVVVVVPPPPVVVPPPPD

pLDDT: mean 86.12, std 11.1, range [59.03, 98.38]

Radius of gyration: 20.46 Å; chains: 1; bounding box: 48×38×58 Å